Protein AF-A0A820TC39-F1 (afdb_monomer)

Radius of gyration: 19.49 Å; Cα contacts (8 Å, |Δi|>4): 27; chains: 1; bounding box: 40×56×34 Å

Solvent-accessible surface area (backbone atoms only — not comparable to full-atom values): 5308 Å² total; per-residue (Å²): 127,66,67,64,57,52,51,52,52,53,53,52,51,50,53,50,52,54,50,54,50,50,52,53,58,58,57,46,53,65,52,49,51,51,50,35,70,75,72,35,55,90,93,39,67,66,48,39,52,54,41,50,48,46,41,39,75,74,77,48,83,65,93,65,76,47,69,78,53,42,56,56,49,50,52,52,45,69,75,64,62,68,94,71,85,84,89,133

Structure (mmCIF, N/CA/C/O backbone):
data_AF-A0A820TC39-F1
#
_entry.id   AF-A0A820TC39-F1
#
loop_
_atom_site.group_PDB
_atom_site.id
_atom_site.type_symbol
_atom_site.label_atom_id
_atom_site.label_alt_id
_atom_site.label_comp_id
_atom_site.label_asym_id
_atom_site.label_entity_id
_atom_site.label_seq_id
_atom_site.pdbx_PDB_ins_code
_atom_site.Cartn_x
_atom_site.Cartn_y
_atom_site.Cartn_z
_atom_site.occupancy
_atom_site.B_iso_or_equiv
_atom_site.auth_seq_id
_atom_site.auth_comp_id
_atom_site.auth_asym_id
_atom_site.auth_atom_id
_atom_site.pdbx_PDB_model_num
ATOM 1 N N . MET A 1 1 ? 22.445 44.324 -7.470 1.00 56.16 1 MET A N 1
ATOM 2 C CA . MET A 1 1 ? 21.224 43.978 -8.233 1.00 56.16 1 MET A CA 1
ATOM 3 C C . MET A 1 1 ? 21.109 42.471 -8.514 1.00 56.16 1 MET A C 1
ATOM 5 O O . MET A 1 1 ? 20.022 42.032 -8.856 1.00 56.16 1 MET A O 1
ATOM 9 N N . ASP A 1 2 ? 22.146 41.658 -8.259 1.00 62.38 2 ASP A N 1
ATOM 10 C CA . ASP A 1 2 ? 22.185 40.227 -8.639 1.00 62.38 2 ASP A CA 1
ATOM 11 C C . ASP A 1 2 ? 21.428 39.249 -7.718 1.00 62.38 2 ASP A C 1
ATOM 13 O O . ASP A 1 2 ? 21.077 38.140 -8.125 1.00 62.38 2 ASP A O 1
ATOM 17 N N . SER A 1 3 ? 21.119 39.653 -6.481 1.00 61.94 3 SER A N 1
ATOM 18 C CA . SER A 1 3 ? 20.430 38.791 -5.503 1.00 61.94 3 SER A CA 1
ATOM 19 C C . SER A 1 3 ? 18.957 38.525 -5.869 1.00 61.94 3 SER A C 1
ATOM 21 O O . SER A 1 3 ? 18.477 37.395 -5.767 1.00 61.94 3 SER A O 1
ATOM 23 N N . LEU A 1 4 ? 18.249 39.533 -6.397 1.00 61.94 4 LEU A N 1
ATOM 24 C CA . LEU A 1 4 ? 16.842 39.401 -6.804 1.00 61.94 4 LEU A CA 1
ATOM 25 C C . LEU A 1 4 ? 16.676 38.531 -8.062 1.00 61.94 4 LEU A C 1
ATOM 27 O O . LEU A 1 4 ? 15.747 37.730 -8.134 1.00 61.94 4 LEU A O 1
ATOM 31 N N . ALA A 1 5 ? 17.597 38.631 -9.026 1.00 66.31 5 ALA A N 1
ATOM 32 C CA . ALA A 1 5 ? 17.577 37.802 -10.235 1.00 66.31 5 ALA A CA 1
ATOM 33 C C . ALA A 1 5 ? 17.859 36.320 -9.925 1.00 66.31 5 ALA A C 1
ATOM 35 O O . ALA A 1 5 ? 17.181 35.433 -10.444 1.00 66.31 5 ALA A O 1
ATOM 36 N N . THR A 1 6 ? 18.804 36.057 -9.018 1.00 71.31 6 THR A N 1
ATOM 37 C CA . THR A 1 6 ? 19.130 34.698 -8.553 1.00 71.31 6 THR A CA 1
ATOM 38 C C . THR A 1 6 ? 17.957 34.071 -7.793 1.00 71.31 6 THR A C 1
ATOM 40 O O . THR A 1 6 ? 17.610 32.915 -8.031 1.00 71.31 6 THR A O 1
ATOM 43 N N . THR A 1 7 ? 17.288 34.853 -6.939 1.00 73.69 7 THR A N 1
ATOM 44 C CA . THR A 1 7 ? 16.110 34.402 -6.178 1.00 73.69 7 THR A CA 1
ATOM 45 C C . THR A 1 7 ? 14.941 34.042 -7.102 1.00 73.69 7 THR A C 1
ATOM 47 O O . THR A 1 7 ? 14.328 32.989 -6.936 1.00 73.69 7 THR A O 1
ATOM 50 N N . ASN A 1 8 ? 14.671 34.858 -8.126 1.00 77.81 8 ASN A N 1
ATOM 51 C CA . ASN A 1 8 ? 13.604 34.578 -9.092 1.00 77.81 8 ASN A CA 1
ATOM 52 C C . ASN A 1 8 ? 13.880 33.317 -9.927 1.00 77.81 8 ASN A C 1
ATOM 54 O O . ASN A 1 8 ? 12.962 32.541 -10.173 1.00 77.81 8 ASN A O 1
ATOM 58 N N . SER A 1 9 ? 15.136 33.076 -10.313 1.00 80.56 9 SER A N 1
ATOM 59 C CA . SER A 1 9 ? 15.528 31.858 -11.037 1.00 80.56 9 SER A CA 1
ATOM 60 C C . SER A 1 9 ? 15.328 30.590 -10.191 1.00 80.56 9 SER A C 1
ATOM 62 O O . SER A 1 9 ? 14.763 29.607 -10.667 1.00 80.56 9 SER A O 1
ATOM 64 N N . ALA A 1 10 ? 15.696 30.627 -8.904 1.00 84.25 10 ALA A N 1
ATOM 65 C CA . ALA A 1 10 ? 15.504 29.499 -7.990 1.00 84.25 10 ALA A CA 1
ATOM 66 C C . ALA A 1 10 ? 14.019 29.164 -7.761 1.00 84.25 10 ALA A C 1
ATOM 68 O O . ALA A 1 10 ? 13.646 27.991 -7.769 1.00 84.25 10 ALA A O 1
ATOM 69 N N . ILE A 1 11 ? 13.163 30.183 -7.612 1.00 83.81 11 ILE A N 1
ATOM 70 C CA . ILE A 1 11 ? 11.711 29.995 -7.470 1.00 83.81 11 ILE A CA 1
ATOM 71 C C . ILE A 1 11 ? 11.122 29.356 -8.732 1.00 83.81 11 ILE A C 1
ATOM 73 O O . ILE A 1 11 ? 10.372 28.390 -8.618 1.00 83.81 11 ILE A O 1
ATOM 77 N N . VAL A 1 12 ? 11.488 29.855 -9.920 1.00 83.94 12 VAL A N 1
ATOM 78 C CA . VAL A 1 12 ? 11.000 29.318 -11.201 1.00 83.94 12 VAL A CA 1
ATOM 79 C C . VAL A 1 12 ? 11.416 27.855 -11.382 1.00 83.94 12 VAL A C 1
ATOM 81 O O . VAL A 1 12 ? 10.585 27.021 -11.746 1.00 83.94 12 VAL A O 1
ATOM 84 N N . ASN A 1 13 ? 12.669 27.519 -11.064 1.00 85.25 13 ASN A N 1
ATOM 85 C CA . ASN A 1 13 ? 13.162 26.143 -11.142 1.00 85.25 13 ASN A CA 1
ATOM 86 C C . ASN A 1 13 ? 12.395 25.214 -10.195 1.00 85.25 13 ASN A C 1
ATOM 88 O O . ASN A 1 13 ? 11.911 24.171 -10.627 1.00 85.25 13 ASN A O 1
ATOM 92 N N . PHE A 1 14 ? 12.182 25.634 -8.947 1.00 85.12 14 PHE A N 1
ATOM 93 C CA . PHE A 1 14 ? 11.406 24.857 -7.982 1.00 85.12 14 PHE A CA 1
ATOM 94 C C . PHE A 1 14 ? 9.946 24.665 -8.426 1.00 85.12 14 PHE A C 1
ATOM 96 O O . PHE A 1 14 ? 9.404 23.564 -8.330 1.00 85.12 14 PHE A O 1
ATOM 103 N N . THR A 1 15 ? 9.297 25.698 -8.978 1.00 81.94 15 THR A N 1
ATOM 104 C CA . THR A 1 15 ? 7.935 25.553 -9.522 1.00 81.94 15 THR A CA 1
ATOM 105 C C . THR A 1 15 ? 7.865 24.599 -10.713 1.00 81.94 15 THR A C 1
ATOM 107 O O . THR A 1 15 ? 6.879 23.869 -10.848 1.00 81.94 15 THR A O 1
ATOM 110 N N . ASN A 1 16 ? 8.902 24.557 -11.550 1.00 84.94 16 ASN A N 1
ATOM 111 C CA . ASN A 1 16 ? 8.975 23.625 -12.673 1.00 84.94 16 ASN A CA 1
ATOM 112 C C . ASN A 1 16 ? 9.173 22.1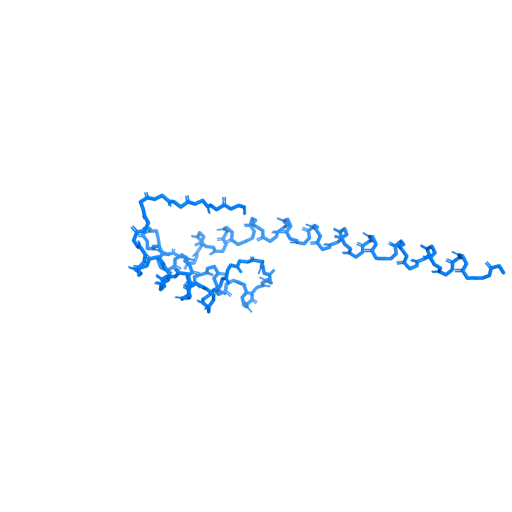81 -12.186 1.00 84.94 16 ASN A C 1
ATOM 114 O O . ASN A 1 16 ? 8.475 21.285 -12.657 1.00 84.94 16 ASN A O 1
ATOM 118 N N . GLU A 1 17 ? 10.041 21.961 -11.195 1.00 84.12 17 GLU A N 1
ATOM 119 C CA . GLU A 1 17 ? 10.237 20.649 -10.561 1.00 84.12 17 GLU A CA 1
ATOM 120 C C . GLU A 1 17 ? 8.945 20.128 -9.918 1.00 84.12 17 GLU A C 1
ATOM 122 O O . GLU A 1 17 ? 8.543 18.988 -10.159 1.00 84.12 17 GLU A O 1
ATOM 127 N N . LEU A 1 18 ? 8.233 20.976 -9.165 1.00 78.88 18 LEU A N 1
ATOM 128 C CA . LEU A 1 18 ? 6.940 20.614 -8.580 1.00 78.88 18 LEU A CA 1
ATOM 129 C C . LEU A 1 18 ? 5.893 20.277 -9.647 1.00 78.88 18 LEU A C 1
ATOM 131 O O . LEU A 1 18 ? 5.097 19.355 -9.457 1.00 78.88 18 LEU A O 1
ATOM 135 N N . SER A 1 19 ? 5.885 21.002 -10.766 1.00 81.50 19 SER A N 1
ATOM 136 C CA . SER A 1 19 ? 4.958 20.744 -11.874 1.00 81.50 19 SER A CA 1
ATOM 137 C C . SER A 1 19 ? 5.253 19.401 -12.544 1.00 81.50 19 SER A C 1
ATOM 139 O O . SER A 1 19 ? 4.338 18.591 -12.701 1.00 81.50 19 SER A O 1
ATOM 141 N N . GLY A 1 20 ? 6.528 19.108 -12.823 1.00 79.69 20 GLY A N 1
ATOM 142 C CA . GLY A 1 20 ? 6.944 17.813 -13.370 1.00 79.69 20 GLY A CA 1
ATOM 143 C C . GLY A 1 20 ? 6.653 16.646 -12.418 1.00 79.69 20 GLY A C 1
ATOM 144 O O . GLY A 1 20 ? 6.212 15.574 -12.842 1.00 79.69 20 GLY A O 1
ATOM 145 N N . MET A 1 21 ? 6.799 16.862 -11.108 1.00 78.44 21 MET A N 1
ATOM 146 C CA . MET A 1 21 ? 6.457 15.854 -10.104 1.00 78.44 21 MET A CA 1
ATOM 147 C C . MET A 1 21 ? 4.945 15.580 -10.064 1.00 78.44 21 MET A C 1
ATOM 149 O O . MET A 1 21 ? 4.534 14.424 -9.958 1.00 78.44 21 MET A O 1
ATOM 153 N N . ARG A 1 22 ? 4.096 16.610 -10.216 1.00 77.31 22 ARG A N 1
ATOM 154 C CA . ARG A 1 22 ? 2.630 16.440 -10.292 1.00 77.31 22 ARG A CA 1
ATOM 155 C C . ARG A 1 22 ? 2.196 15.651 -11.524 1.00 77.31 22 ARG A C 1
ATOM 157 O O . ARG A 1 22 ? 1.341 14.776 -11.390 1.00 77.31 22 ARG A O 1
ATOM 164 N N . GLU A 1 23 ? 2.775 15.926 -12.690 1.00 79.69 23 GLU A N 1
ATOM 165 C CA . GLU A 1 23 ? 2.502 15.145 -13.906 1.00 79.69 23 GLU A CA 1
ATOM 166 C C . GLU A 1 23 ? 2.903 13.680 -13.730 1.00 79.69 23 GLU A C 1
ATOM 168 O O . GLU A 1 23 ? 2.101 12.786 -14.004 1.00 79.69 23 GLU A O 1
ATOM 173 N N . THR A 1 24 ? 4.084 13.431 -13.164 1.00 78.31 24 THR A N 1
ATOM 174 C CA . THR A 1 24 ? 4.583 12.074 -12.895 1.00 78.31 24 THR A CA 1
ATOM 175 C C . THR A 1 24 ? 3.662 11.305 -11.940 1.00 78.31 24 THR A C 1
ATOM 177 O O . THR A 1 24 ? 3.286 10.160 -12.208 1.00 78.31 24 THR A O 1
ATOM 180 N N . ILE A 1 25 ? 3.221 11.940 -10.847 1.00 77.06 25 ILE A N 1
ATOM 181 C CA . ILE A 1 25 ? 2.274 11.344 -9.890 1.00 77.06 25 ILE A CA 1
ATOM 182 C C . ILE A 1 25 ? 0.927 11.046 -10.561 1.00 77.06 25 ILE A C 1
ATOM 184 O O . ILE A 1 25 ? 0.338 9.989 -10.334 1.00 77.06 25 ILE A O 1
ATOM 188 N N . SER A 1 26 ? 0.435 11.959 -11.402 1.00 79.94 26 SER A N 1
ATOM 189 C CA . SER A 1 26 ? -0.822 11.766 -12.128 1.00 79.94 26 SER A CA 1
ATOM 190 C C . SER A 1 26 ? -0.740 10.575 -13.087 1.00 79.94 26 SER A C 1
ATOM 192 O O . SER A 1 26 ? -1.623 9.717 -13.077 1.00 79.94 26 SER A O 1
ATOM 194 N N . ALA A 1 27 ? 0.357 10.469 -13.843 1.00 83.31 27 ALA A N 1
ATOM 195 C CA . ALA A 1 27 ? 0.605 9.368 -14.771 1.00 83.31 27 ALA A CA 1
ATOM 196 C C . ALA A 1 27 ? 0.800 8.013 -14.066 1.00 83.31 27 ALA A C 1
ATOM 198 O O . ALA A 1 27 ? 0.473 6.976 -14.636 1.00 83.31 27 ALA A O 1
ATOM 199 N N . SER A 1 28 ? 1.257 8.007 -12.807 1.00 86.25 28 SER A N 1
ATOM 200 C CA . SER A 1 28 ? 1.486 6.777 -12.025 1.00 86.25 28 SER A CA 1
ATOM 201 C C . SER A 1 28 ? 0.218 5.936 -11.853 1.00 86.25 28 SER A C 1
ATOM 203 O O . SER A 1 28 ? 0.271 4.709 -11.828 1.00 86.25 28 SER A O 1
ATOM 205 N N . ARG A 1 29 ? -0.937 6.596 -11.690 1.00 89.31 29 ARG A N 1
ATOM 206 C CA . ARG A 1 29 ? -2.206 5.942 -11.337 1.00 89.31 29 ARG A CA 1
ATOM 207 C C . ARG A 1 29 ? -2.727 5.000 -12.429 1.00 89.31 29 ARG A C 1
ATOM 209 O O . ARG A 1 29 ? -2.958 3.835 -12.110 1.00 89.31 29 ARG A O 1
ATOM 216 N N . PRO A 1 30 ? -2.911 5.441 -13.692 1.00 94.19 30 PRO A N 1
ATOM 217 C CA . PRO A 1 30 ? -3.350 4.536 -14.752 1.00 94.19 30 PRO A CA 1
ATOM 218 C C . PRO A 1 30 ? -2.338 3.413 -15.017 1.00 94.19 30 PRO A C 1
ATOM 220 O O . PRO A 1 30 ? -2.749 2.293 -15.304 1.00 94.19 30 PRO A O 1
ATOM 223 N N . LEU A 1 31 ? -1.034 3.673 -14.860 1.00 95.31 31 LEU A N 1
AT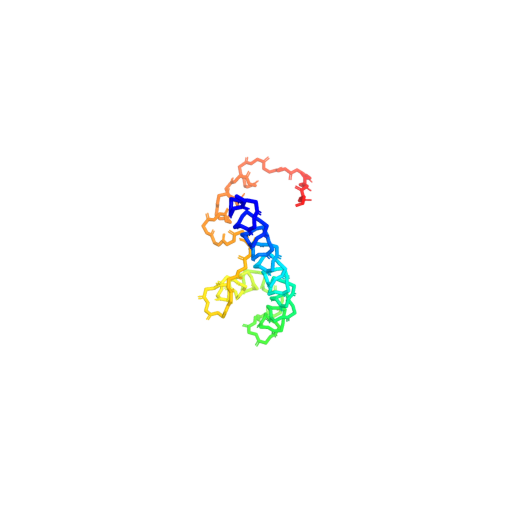OM 224 C CA . LEU A 1 31 ? 0.003 2.645 -15.004 1.00 95.31 31 LEU A CA 1
ATOM 225 C C . LEU A 1 31 ? -0.127 1.549 -13.942 1.00 95.31 31 LEU A C 1
ATOM 227 O O . LEU A 1 31 ? -0.130 0.367 -14.277 1.00 95.31 31 LEU A O 1
ATOM 231 N N . MET A 1 32 ? -0.305 1.935 -12.678 1.00 95.88 32 MET A N 1
ATOM 232 C CA . MET A 1 32 ? -0.523 0.980 -11.593 1.00 95.88 32 MET A CA 1
ATOM 233 C C . MET A 1 32 ? -1.804 0.173 -11.797 1.00 95.88 32 MET A C 1
ATOM 235 O O . MET A 1 32 ? -1.800 -1.034 -11.573 1.00 95.88 32 MET A O 1
ATOM 239 N N . LEU A 1 33 ? -2.895 0.817 -12.227 1.00 96.31 33 LEU A N 1
ATOM 240 C CA . LEU A 1 33 ? -4.153 0.121 -12.491 1.00 96.31 33 LEU A CA 1
ATOM 241 C C . LEU A 1 33 ? -3.962 -0.980 -13.539 1.00 96.31 33 LEU A C 1
ATOM 243 O O . LEU A 1 33 ? -4.349 -2.120 -13.293 1.00 96.31 33 LEU A O 1
ATOM 247 N N . ASN A 1 34 ? -3.324 -0.660 -14.666 1.00 97.44 34 ASN A N 1
ATOM 248 C CA . ASN A 1 34 ? -3.039 -1.645 -15.710 1.00 97.44 34 ASN A CA 1
ATOM 249 C C . ASN A 1 34 ? -2.153 -2.777 -15.177 1.00 97.44 34 ASN A C 1
ATOM 251 O O . ASN A 1 34 ? -2.477 -3.947 -15.362 1.00 97.44 34 ASN A O 1
ATOM 255 N N . TYR A 1 35 ? -1.100 -2.438 -14.429 1.00 97.44 35 TYR A N 1
ATOM 256 C CA . TYR A 1 35 ? -0.216 -3.431 -13.825 1.00 97.44 35 TYR A CA 1
ATOM 257 C C . TYR A 1 35 ? -0.977 -4.395 -12.905 1.00 97.44 35 TYR A C 1
ATOM 259 O O . TYR A 1 35 ? -0.790 -5.606 -12.988 1.00 97.44 35 TYR A O 1
ATOM 267 N N . VAL A 1 36 ? -1.870 -3.888 -12.053 1.00 97.69 36 VAL A N 1
ATOM 268 C CA . VAL A 1 36 ? -2.701 -4.723 -11.174 1.00 97.69 36 VAL A CA 1
ATOM 269 C C . VAL A 1 36 ? -3.644 -5.609 -11.984 1.00 97.69 36 VAL A C 1
ATOM 271 O O . VAL A 1 36 ? -3.738 -6.801 -11.700 1.00 97.69 36 VAL A O 1
ATOM 274 N N . LEU A 1 37 ? -4.319 -5.065 -12.999 1.00 97.88 37 LEU A N 1
ATOM 275 C CA . LEU A 1 37 ? -5.242 -5.830 -13.844 1.00 97.88 37 LEU A CA 1
ATOM 276 C C . LEU A 1 37 ? -4.549 -6.981 -14.586 1.00 97.88 37 LEU A C 1
ATOM 278 O O . LEU A 1 37 ? -5.144 -8.040 -14.758 1.00 97.88 37 LEU A O 1
ATOM 282 N N . GL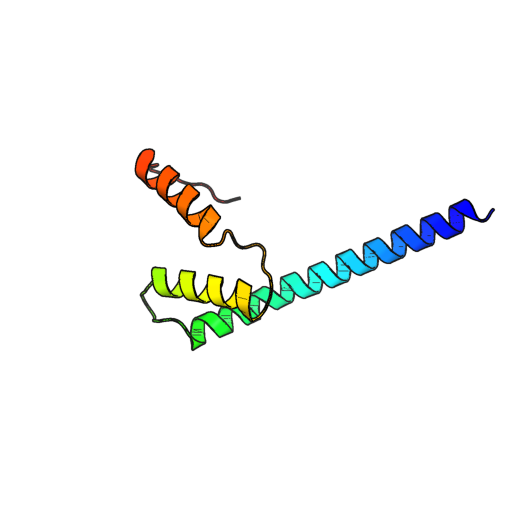U A 1 38 ? -3.298 -6.786 -14.998 1.00 97.94 38 GLU A N 1
ATOM 283 C CA . GLU A 1 38 ? -2.511 -7.789 -15.721 1.00 97.94 38 GLU A CA 1
ATOM 284 C C . GLU A 1 38 ? -1.846 -8.825 -14.803 1.00 97.94 38 GLU A C 1
ATOM 286 O O . GLU A 1 38 ? -1.619 -9.959 -15.224 1.00 97.94 38 GLU A O 1
ATOM 291 N N . ASN A 1 39 ? -1.514 -8.455 -13.560 1.00 98.06 39 ASN A N 1
ATOM 292 C CA . ASN A 1 39 ? -0.627 -9.252 -12.702 1.00 98.06 39 ASN A CA 1
ATOM 293 C C . ASN A 1 39 ? -1.277 -9.779 -11.412 1.00 98.06 39 ASN A C 1
ATOM 295 O O . ASN A 1 39 ? -0.650 -10.577 -10.712 1.00 98.06 39 ASN A O 1
ATOM 299 N N . SER A 1 40 ? -2.502 -9.359 -11.083 1.00 98.06 40 SER A N 1
ATOM 300 C CA . SER A 1 40 ? -3.212 -9.811 -9.879 1.00 98.06 40 SER A CA 1
ATOM 301 C C . SER A 1 40 ? -4.310 -10.836 -10.175 1.00 98.06 40 SER A C 1
ATOM 303 O O . SER A 1 40 ? -4.791 -10.981 -11.299 1.00 98.06 40 SER A O 1
ATOM 305 N N . ARG A 1 41 ? -4.721 -11.571 -9.139 1.00 98.00 41 ARG A N 1
ATOM 306 C CA . ARG A 1 41 ? -5.831 -12.523 -9.184 1.00 98.00 41 ARG A CA 1
ATOM 307 C C . ARG A 1 41 ? -7.152 -11.828 -8.831 1.00 98.00 41 ARG A C 1
ATOM 309 O O . ARG A 1 41 ? -7.287 -11.321 -7.715 1.00 98.00 41 ARG A O 1
ATOM 316 N N . PRO A 1 42 ? -8.165 -11.860 -9.717 1.00 96.00 42 PRO A N 1
ATOM 317 C CA . PRO A 1 42 ? -9.486 -11.325 -9.406 1.00 96.00 42 PRO A CA 1
ATOM 318 C C . PRO A 1 42 ? -10.090 -11.979 -8.156 1.00 96.00 42 PRO A C 1
ATOM 320 O O . PRO A 1 42 ? -10.117 -13.203 -8.038 1.00 96.00 42 PRO A O 1
ATOM 323 N N . GLY A 1 43 ? -10.591 -11.157 -7.231 1.00 96.06 43 GLY A N 1
ATOM 324 C CA . GLY A 1 43 ? -11.200 -11.610 -5.975 1.00 96.06 43 GLY A CA 1
ATOM 325 C C . GLY A 1 43 ? -10.220 -11.863 -4.822 1.00 96.06 43 GLY A C 1
ATOM 326 O O . GLY A 1 43 ? -10.669 -12.110 -3.706 1.00 96.06 43 GLY A O 1
ATOM 327 N N . ASP A 1 44 ? -8.909 -11.758 -5.050 1.00 97.94 44 ASP A N 1
ATOM 328 C CA . ASP A 1 44 ? -7.876 -11.919 -4.022 1.00 97.94 44 ASP A CA 1
ATOM 329 C C . ASP A 1 44 ? -7.307 -10.549 -3.615 1.00 97.94 44 ASP A C 1
ATOM 331 O O . ASP A 1 44 ? -6.386 -10.018 -4.236 1.00 97.94 44 ASP A O 1
ATOM 335 N N . ILE A 1 45 ? -7.892 -9.955 -2.570 1.00 96.75 45 ILE A N 1
ATOM 336 C CA . ILE A 1 45 ? -7.544 -8.601 -2.105 1.00 96.75 45 ILE A CA 1
ATOM 337 C C . ILE A 1 45 ? -6.076 -8.518 -1.668 1.00 96.75 45 ILE A C 1
ATOM 339 O O . ILE A 1 45 ? -5.407 -7.533 -1.978 1.00 96.75 45 ILE A O 1
ATOM 343 N N . GLN A 1 46 ? -5.558 -9.549 -0.992 1.00 97.06 46 GLN A N 1
ATOM 344 C CA . GLN A 1 46 ? -4.165 -9.551 -0.549 1.00 97.06 46 GLN A CA 1
ATOM 345 C C . GLN A 1 46 ? -3.224 -9.544 -1.752 1.00 97.06 46 GLN A C 1
ATOM 347 O O . GLN A 1 46 ? -2.297 -8.743 -1.809 1.00 97.06 46 GLN A O 1
ATOM 352 N N . ASN A 1 47 ? -3.507 -10.368 -2.764 1.00 98.12 47 ASN A N 1
ATOM 353 C CA . ASN A 1 47 ? -2.689 -10.390 -3.967 1.00 98.12 47 ASN A CA 1
ATOM 354 C C . ASN A 1 47 ? -2.728 -9.067 -4.746 1.00 98.12 47 ASN A C 1
ATOM 356 O O . ASN A 1 47 ? -1.711 -8.684 -5.325 1.00 98.12 47 ASN A O 1
ATOM 360 N N . VAL A 1 48 ? -3.859 -8.355 -4.749 1.00 97.88 48 VAL A N 1
ATOM 361 C CA . VAL A 1 48 ? -3.947 -7.001 -5.319 1.00 97.88 48 VAL A CA 1
ATOM 362 C C . VAL A 1 48 ? -3.010 -6.040 -4.581 1.00 97.88 48 VAL A C 1
ATOM 364 O O . VAL A 1 48 ? -2.216 -5.363 -5.235 1.00 97.88 48 VAL A O 1
ATOM 367 N N . ILE A 1 49 ? -3.044 -6.019 -3.244 1.00 97.06 49 ILE A N 1
ATOM 368 C CA . ILE A 1 49 ? -2.174 -5.161 -2.420 1.00 97.06 49 ILE A CA 1
ATOM 369 C C . ILE A 1 49 ? -0.696 -5.506 -2.649 1.00 97.06 49 ILE A C 1
ATOM 371 O O . ILE A 1 49 ? 0.098 -4.614 -2.946 1.00 97.06 49 ILE A O 1
ATOM 375 N N . ASP A 1 50 ? -0.337 -6.792 -2.623 1.00 97.38 50 ASP A N 1
ATOM 376 C CA . ASP A 1 50 ? 1.035 -7.254 -2.876 1.00 97.38 50 ASP A CA 1
ATOM 377 C C . ASP A 1 50 ? 1.526 -6.836 -4.275 1.00 97.38 50 ASP A C 1
ATOM 379 O O . ASP A 1 50 ? 2.688 -6.471 -4.468 1.00 97.38 50 ASP A O 1
ATOM 383 N N . THR A 1 51 ? 0.633 -6.864 -5.269 1.00 97.75 51 THR A N 1
ATOM 384 C CA . THR A 1 51 ? 0.935 -6.460 -6.649 1.00 97.75 51 THR A CA 1
ATOM 385 C C . THR A 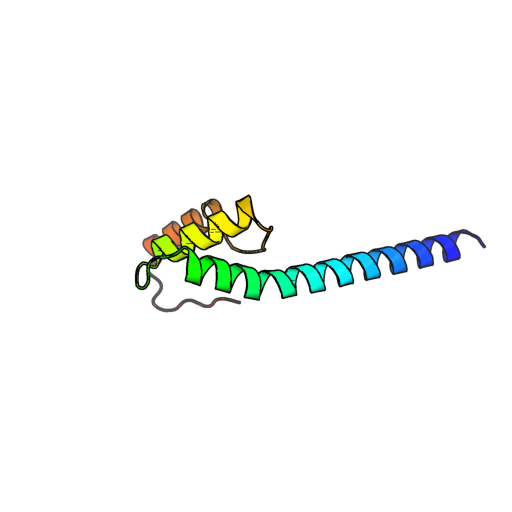1 51 ? 1.142 -4.946 -6.758 1.00 97.75 51 THR A C 1
ATOM 387 O O . THR A 1 51 ? 2.064 -4.507 -7.448 1.00 97.75 51 THR A O 1
ATOM 390 N N . MET A 1 52 ? 0.344 -4.141 -6.047 1.00 96.88 52 MET A N 1
ATOM 391 C CA . MET A 1 52 ? 0.533 -2.686 -5.958 1.00 96.88 52 MET A CA 1
ATOM 392 C C . MET A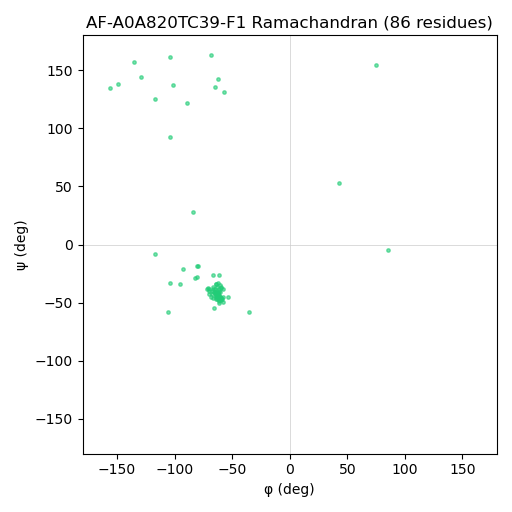 1 52 ? 1.859 -2.327 -5.277 1.00 96.88 52 MET A C 1
ATOM 394 O O . MET A 1 52 ? 2.580 -1.447 -5.749 1.00 96.88 52 MET A O 1
ATOM 398 N N . ASP A 1 53 ? 2.210 -3.031 -4.203 1.00 96.56 53 ASP A N 1
ATOM 399 C CA . ASP A 1 53 ? 3.476 -2.842 -3.498 1.00 96.56 53 ASP A CA 1
ATOM 400 C C . ASP A 1 53 ? 4.678 -3.258 -4.349 1.00 96.56 53 ASP A C 1
ATOM 402 O O . ASP A 1 53 ? 5.721 -2.601 -4.310 1.00 96.56 53 ASP A O 1
ATOM 406 N N . LYS A 1 54 ? 4.539 -4.319 -5.152 1.00 96.69 54 LYS A N 1
ATOM 407 C CA . LYS A 1 54 ? 5.552 -4.707 -6.137 1.00 96.69 54 LYS A CA 1
ATOM 408 C C . LYS A 1 54 ? 5.748 -3.604 -7.174 1.00 96.69 54 LYS A C 1
ATOM 410 O O . LYS A 1 54 ? 6.882 -3.172 -7.357 1.00 96.69 54 LYS A O 1
ATOM 415 N N 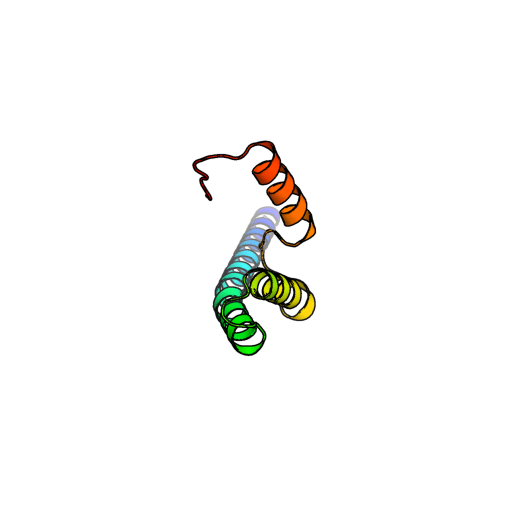. PHE A 1 55 ? 4.668 -3.097 -7.775 1.00 96.38 55 PHE A N 1
ATOM 416 C CA . PHE A 1 55 ? 4.730 -1.982 -8.726 1.00 96.38 55 PHE A CA 1
ATOM 417 C C . PHE A 1 55 ? 5.466 -0.771 -8.134 1.00 96.38 55 PHE A C 1
ATOM 419 O O . PHE A 1 55 ? 6.357 -0.211 -8.771 1.00 96.38 55 PHE A O 1
ATOM 426 N N . ALA A 1 56 ? 5.150 -0.418 -6.883 1.00 94.19 56 ALA A N 1
ATOM 427 C CA . ALA A 1 56 ? 5.764 0.705 -6.179 1.00 94.19 56 ALA A CA 1
ATOM 428 C C . ALA A 1 56 ? 7.287 0.561 -5.978 1.00 94.19 56 ALA A C 1
ATOM 430 O O . ALA A 1 56 ? 7.992 1.561 -5.824 1.00 94.19 56 ALA A O 1
ATOM 431 N N . ARG A 1 57 ? 7.794 -0.680 -5.946 1.00 94.12 57 ARG A N 1
ATOM 432 C CA . ARG A 1 57 ? 9.219 -1.001 -5.762 1.00 94.12 57 ARG A CA 1
ATOM 433 C C . ARG A 1 57 ? 9.964 -1.212 -7.074 1.00 94.12 57 ARG A C 1
ATOM 435 O O . ARG A 1 57 ? 11.160 -0.938 -7.109 1.00 94.12 57 ARG A O 1
ATOM 442 N N . THR A 1 58 ? 9.305 -1.762 -8.096 1.00 94.75 58 THR A N 1
ATOM 443 C CA . THR A 1 58 ? 9.973 -2.205 -9.331 1.00 94.75 58 THR A CA 1
ATOM 444 C C . THR A 1 58 ? 9.76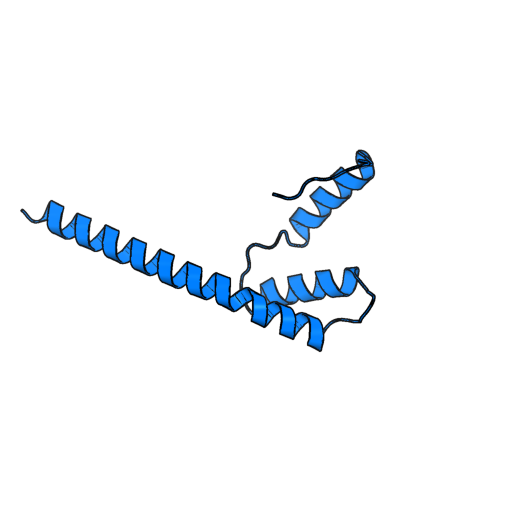3 -1.270 -10.508 1.00 94.75 58 THR A C 1
ATOM 446 O O . THR A 1 58 ? 10.679 -1.132 -11.310 1.00 94.75 58 THR A O 1
ATOM 449 N N . GLU A 1 59 ? 8.603 -0.617 -10.601 1.00 92.56 59 GLU A N 1
ATOM 450 C CA . GLU A 1 59 ? 8.244 0.187 -11.772 1.00 92.56 59 GLU A CA 1
ATOM 451 C C . GLU A 1 59 ? 8.347 1.682 -11.476 1.00 92.56 59 GLU A C 1
ATOM 453 O O . GLU A 1 59 ? 9.085 2.410 -12.137 1.00 92.56 59 GLU A O 1
ATOM 458 N N . GLN A 1 60 ? 7.610 2.159 -10.469 1.00 89.44 60 GLN A N 1
ATOM 459 C CA . GLN A 1 60 ? 7.534 3.585 -10.182 1.00 89.44 60 GLN A CA 1
ATOM 460 C C . GLN A 1 60 ? 7.160 3.852 -8.730 1.00 89.44 60 GLN A C 1
ATOM 462 O O . GLN A 1 60 ? 6.206 3.281 -8.206 1.00 89.44 60 GLN A O 1
ATOM 467 N N . TRP A 1 61 ? 7.867 4.789 -8.097 1.00 87.00 61 TRP A N 1
ATOM 468 C CA . TRP A 1 61 ? 7.531 5.211 -6.744 1.00 87.00 61 TRP A CA 1
ATOM 469 C C . TRP A 1 61 ? 6.159 5.896 -6.695 1.00 87.00 61 TRP A C 1
ATOM 471 O O . TRP A 1 61 ? 5.847 6.769 -7.506 1.00 87.00 61 TRP A O 1
ATOM 481 N N . VAL A 1 62 ? 5.359 5.525 -5.697 1.00 89.81 62 VAL A N 1
ATOM 482 C CA . VAL A 1 62 ? 4.026 6.073 -5.427 1.00 89.81 62 VAL A CA 1
ATOM 483 C C . VAL A 1 62 ? 3.850 6.354 -3.938 1.00 89.81 62 VAL A C 1
ATOM 485 O O . VAL A 1 62 ? 4.491 5.736 -3.090 1.00 89.81 62 VAL A O 1
ATOM 488 N N . MET A 1 63 ? 2.926 7.253 -3.603 1.00 88.44 63 MET A N 1
ATOM 489 C CA . MET A 1 63 ? 2.639 7.652 -2.217 1.00 88.44 63 MET A CA 1
ATOM 490 C C . MET A 1 63 ? 1.674 6.708 -1.484 1.00 88.44 63 MET A C 1
ATOM 492 O O . MET A 1 63 ? 0.960 7.134 -0.578 1.00 88.44 63 MET A O 1
ATOM 496 N N . ASN A 1 64 ? 1.640 5.429 -1.855 1.00 91.25 64 ASN A N 1
ATOM 497 C CA . ASN A 1 64 ? 0.802 4.450 -1.170 1.00 91.25 64 ASN A CA 1
ATOM 498 C C . ASN A 1 64 ? 1.320 4.193 0.255 1.00 91.25 64 ASN A C 1
ATOM 500 O O . ASN A 1 64 ? 2.463 4.508 0.611 1.00 91.25 64 ASN A O 1
ATOM 504 N N . LEU A 1 65 ? 0.465 3.605 1.095 1.00 93.62 65 LEU A N 1
ATOM 505 C CA . LEU A 1 65 ? 0.835 3.274 2.466 1.00 93.62 65 LEU A CA 1
ATOM 506 C C . LEU A 1 65 ? 2.028 2.303 2.496 1.00 93.62 65 LEU A C 1
ATOM 508 O O . LEU A 1 65 ? 3.009 2.599 3.175 1.00 93.62 65 LEU A O 1
ATOM 512 N N . GLY A 1 66 ? 1.972 1.234 1.699 1.00 93.38 66 GLY A N 1
ATOM 513 C CA . GLY A 1 66 ? 2.998 0.192 1.605 1.00 93.38 66 GLY A CA 1
ATOM 514 C C . GLY A 1 66 ? 3.007 -0.774 2.794 1.00 93.38 66 GLY A C 1
ATOM 515 O O . GLY A 1 66 ? 2.606 -0.398 3.899 1.00 93.38 66 GLY A O 1
ATOM 516 N N . ASP A 1 67 ? 3.500 -1.993 2.567 1.00 93.94 67 ASP A N 1
ATOM 517 C CA . ASP A 1 67 ? 3.592 -3.111 3.521 1.00 93.94 67 ASP A CA 1
ATOM 518 C C . ASP A 1 67 ? 3.895 -2.719 4.977 1.00 93.94 67 ASP A C 1
ATOM 520 O O . ASP A 1 67 ? 3.089 -2.966 5.872 1.00 93.94 67 ASP A O 1
ATOM 524 N N . LYS A 1 68 ? 5.011 -2.0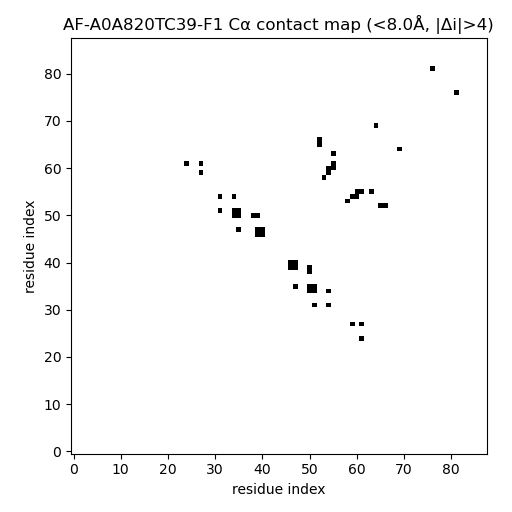33 5.236 1.00 94.69 68 LYS A N 1
ATOM 525 C CA . LYS A 1 68 ? 5.463 -1.735 6.606 1.00 94.69 68 LYS A CA 1
ATOM 526 C C . LYS A 1 68 ? 4.505 -0.835 7.379 1.00 94.69 68 LYS A C 1
ATOM 528 O O . LYS A 1 68 ? 4.317 -1.010 8.580 1.00 94.69 68 LYS A O 1
ATOM 533 N N . LYS A 1 69 ? 3.934 0.178 6.719 1.00 96.19 69 LYS A N 1
ATOM 534 C CA . LYS A 1 69 ? 2.943 1.059 7.359 1.00 96.19 69 LYS A CA 1
ATOM 535 C C . LYS A 1 69 ? 1.560 0.397 7.379 1.00 96.19 69 LYS A C 1
ATOM 537 O O . LYS A 1 69 ? 0.789 0.674 8.296 1.00 96.19 69 LYS A O 1
ATOM 542 N N . GLY A 1 70 ? 1.276 -0.486 6.420 1.00 96.56 70 GLY A N 1
ATOM 543 C CA . GLY A 1 70 ? 0.086 -1.335 6.384 1.00 96.56 70 GLY A CA 1
ATOM 544 C C . GLY A 1 70 ? -0.017 -2.236 7.611 1.00 96.56 70 GLY A C 1
ATOM 545 O O . GLY A 1 70 ? -1.036 -2.205 8.287 1.00 96.56 70 GLY A O 1
ATOM 546 N N . GLU A 1 71 ? 1.067 -2.912 7.999 1.00 97.31 71 GLU A N 1
ATOM 547 C CA . GLU A 1 71 ? 1.090 -3.764 9.200 1.00 97.31 71 GLU A CA 1
ATOM 548 C C . GLU A 1 71 ? 0.722 -2.999 10.484 1.00 97.31 71 GLU A C 1
ATOM 550 O O . GLU A 1 71 ? 0.016 -3.513 11.355 1.00 97.31 71 GLU A O 1
ATOM 555 N N . ILE A 1 72 ? 1.172 -1.747 10.608 1.00 98.06 72 ILE A N 1
ATOM 556 C CA . ILE A 1 72 ? 0.836 -0.883 11.750 1.00 98.06 72 ILE A CA 1
ATOM 557 C C . ILE A 1 72 ? -0.659 -0.534 11.733 1.00 98.06 72 ILE A C 1
ATOM 559 O O . ILE A 1 72 ? -1.316 -0.558 12.779 1.00 98.06 72 ILE A O 1
ATOM 563 N N . LEU A 1 73 ? -1.206 -0.215 10.555 1.00 97.38 73 LEU A N 1
ATOM 564 C CA . LEU A 1 73 ? -2.631 0.061 10.385 1.00 97.38 73 LEU A CA 1
ATOM 565 C C . LEU A 1 73 ? -3.478 -1.179 10.709 1.00 97.38 73 LEU A C 1
ATOM 567 O O . LEU A 1 73 ? -4.453 -1.062 11.451 1.00 97.38 73 LEU A O 1
ATOM 571 N N . ASP A 1 74 ? -3.076 -2.359 10.242 1.00 97.25 74 ASP A N 1
ATOM 572 C CA . ASP A 1 74 ? -3.770 -3.621 10.503 1.00 97.25 74 AS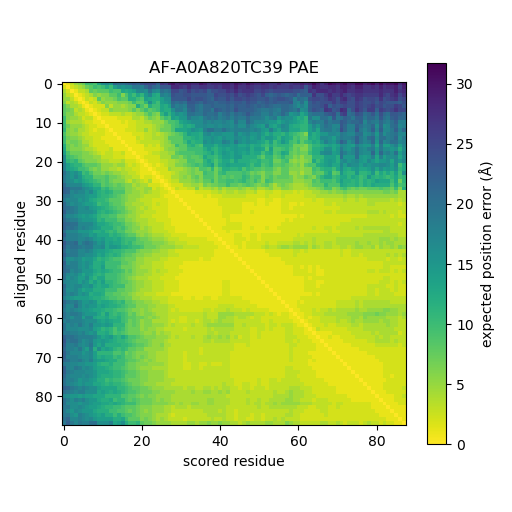P A CA 1
ATOM 573 C C . ASP A 1 74 ? -3.846 -3.920 11.999 1.00 97.25 74 ASP A C 1
ATOM 575 O O . ASP A 1 74 ? -4.922 -4.211 12.527 1.00 97.25 74 ASP A O 1
ATOM 579 N N . GLN A 1 75 ? -2.734 -3.763 12.719 1.00 98.31 75 GLN A N 1
ATOM 580 C CA . GLN A 1 75 ? -2.704 -3.921 14.175 1.00 98.31 75 GLN A CA 1
ATOM 581 C C . GLN A 1 75 ? -3.629 -2.915 14.878 1.00 98.31 75 GLN A C 1
ATOM 583 O O . GLN A 1 75 ? -4.346 -3.264 15.825 1.00 98.31 75 GLN A O 1
ATOM 588 N N . ALA A 1 76 ? -3.663 -1.663 14.414 1.00 97.88 76 ALA A N 1
ATOM 589 C CA . ALA A 1 76 ? -4.547 -0.642 14.968 1.00 97.88 76 ALA A CA 1
ATOM 590 C C . ALA A 1 76 ? -6.033 -0.971 14.729 1.00 97.88 76 ALA A C 1
ATOM 592 O O . ALA A 1 76 ? -6.853 -0.811 15.638 1.00 97.88 76 ALA A O 1
ATOM 593 N N . LEU A 1 77 ? -6.384 -1.473 13.543 1.00 97.75 77 LEU A N 1
ATOM 594 C CA . LEU A 1 77 ? -7.748 -1.883 13.204 1.00 97.75 77 LEU A CA 1
ATOM 595 C C . LEU A 1 77 ? -8.182 -3.126 13.990 1.00 97.75 77 LEU A C 1
ATOM 597 O O . LEU A 1 77 ? -9.273 -3.137 14.564 1.00 97.75 77 LEU A O 1
ATOM 601 N N . GLN A 1 78 ? -7.323 -4.145 14.076 1.00 97.94 78 GLN A N 1
ATOM 602 C CA . GLN A 1 78 ? -7.604 -5.387 14.802 1.00 97.94 78 GLN A CA 1
ATOM 603 C C . GLN A 1 78 ? -7.786 -5.146 16.304 1.00 97.94 78 GLN A C 1
ATOM 605 O O . GLN A 1 78 ? -8.711 -5.692 16.908 1.00 97.94 78 GLN A O 1
ATOM 610 N N . SER A 1 79 ? -6.943 -4.300 16.903 1.00 98.25 79 SER A N 1
ATOM 611 C CA . SER A 1 79 ? -7.009 -3.995 18.338 1.00 98.25 79 SER A CA 1
ATOM 612 C C . SER A 1 79 ? -8.216 -3.134 18.715 1.00 98.25 79 SER A C 1
ATOM 614 O O . SER A 1 79 ? -8.822 -3.355 19.762 1.00 98.25 79 SER A O 1
ATOM 616 N N . ARG A 1 80 ? -8.593 -2.160 17.877 1.00 98.19 80 ARG A N 1
ATOM 617 C CA . ARG A 1 80 ? -9.666 -1.200 18.195 1.00 98.19 80 ARG A CA 1
ATOM 618 C C . ARG A 1 80 ? -11.039 -1.620 17.689 1.00 98.19 80 ARG A C 1
ATOM 620 O O . ARG A 1 80 ? -12.036 -1.112 18.196 1.00 98.19 80 ARG A O 1
ATOM 627 N N . ARG A 1 81 ? -11.097 -2.511 16.694 1.00 97.88 81 ARG A N 1
ATOM 628 C CA . ARG A 1 81 ? -12.329 -2.993 16.044 1.00 97.88 81 ARG A CA 1
ATOM 629 C C . ARG A 1 81 ? -13.337 -1.863 15.769 1.00 97.88 81 ARG A C 1
ATOM 631 O O . ARG A 1 81 ? -14.489 -1.951 16.210 1.00 97.88 81 ARG A O 1
ATOM 638 N N . PRO A 1 82 ? -12.919 -0.774 15.097 1.00 98.00 82 PRO A N 1
ATOM 639 C CA . PRO A 1 82 ? -13.809 0.349 14.845 1.00 98.00 82 PRO A CA 1
ATOM 640 C C . PRO A 1 82 ? -14.995 -0.100 13.984 1.00 98.00 82 PRO A C 1
ATOM 642 O O . PRO A 1 82 ? -14.845 -0.894 13.060 1.00 98.00 82 PRO A O 1
ATOM 645 N N . LYS A 1 83 ? -16.186 0.432 14.271 1.00 98.25 83 LYS A N 1
ATOM 646 C CA . LYS A 1 83 ? -17.382 0.195 13.441 1.00 98.25 83 LYS A CA 1
ATOM 647 C C . LYS A 1 83 ? -17.416 1.078 12.191 1.00 98.25 83 LYS A C 1
ATOM 649 O O . LYS A 1 83 ? -18.173 0.804 11.266 1.00 98.25 83 LYS A O 1
ATOM 654 N N . THR A 1 84 ? -16.636 2.155 12.183 1.00 97.88 84 THR A N 1
ATOM 655 C CA . THR A 1 84 ? -16.588 3.147 11.106 1.00 97.88 84 THR A CA 1
ATOM 656 C C . THR A 1 84 ? -15.179 3.724 11.032 1.00 97.88 84 THR A C 1
ATOM 658 O O . THR A 1 84 ? -14.573 3.991 12.070 1.00 97.88 84 THR A O 1
ATOM 661 N N . VAL A 1 85 ? -14.666 3.897 9.814 1.00 97.44 85 VAL A N 1
ATOM 662 C CA . VAL A 1 85 ? -13.331 4.434 9.514 1.00 97.44 85 VAL A CA 1
ATOM 663 C C . VAL A 1 85 ? -13.484 5.562 8.492 1.00 97.44 85 VAL A C 1
ATOM 665 O O . VAL A 1 85 ? -14.357 5.490 7.630 1.00 97.44 85 VAL A O 1
ATOM 668 N N . LEU A 1 86 ? -12.655 6.599 8.613 1.00 97.75 86 LEU A N 1
ATOM 669 C CA . LEU A 1 86 ? -12.556 7.716 7.674 1.00 97.75 86 LEU A CA 1
ATOM 670 C C . LEU A 1 86 ? -11.147 7.724 7.069 1.00 97.75 86 LEU A C 1
ATOM 672 O O . LEU A 1 86 ? -10.171 7.769 7.816 1.00 97.75 86 LEU A O 1
ATOM 676 N N . GLU A 1 87 ? -11.063 7.693 5.741 1.00 96.06 87 GLU A N 1
ATOM 677 C CA . GLU A 1 87 ? -9.850 7.970 4.962 1.00 96.06 87 GLU A CA 1
ATOM 678 C C . GLU A 1 87 ? -9.947 9.405 4.416 1.00 96.06 87 GLU A C 1
ATOM 680 O O . GLU A 1 87 ? -11.037 9.827 4.018 1.00 96.06 87 GLU A O 1
ATOM 685 N N . LEU A 1 88 ? -8.848 10.167 4.476 1.00 93.38 88 LEU A N 1
ATOM 686 C CA . LEU A 1 88 ? -8.776 11.588 4.102 1.00 93.38 88 LEU A CA 1
ATOM 687 C C . LEU A 1 88 ? -7.947 11.792 2.835 1.00 93.38 88 LEU A C 1
ATOM 689 O O . LEU A 1 88 ? -6.822 11.246 2.792 1.00 93.38 88 LEU A O 1
#

Mean predicted aligned error: 7.52 Å

Sequence (88 aa):
MDSLATTNSAIVNFTNELSGMRETISASRPLMLNYVLENSRPGDIQNVIDTMDKFARTEQWVMNLGDKKGEILDQALQSRRPKTVLEL

Nearest PDB structures (foldseek):
  6i3d-assembly1_A  TM=9.933E-01  e=6.627E-04  Homo sapiens
  6aw8-assembly1_A  TM=9.933E-01  e=2.101E-03  Nannospalax galili
  5k0b-assembly4_D  TM=9.666E-01  e=1.496E-03  Rattus norvegicus
  5k0g-assembly2_B  TM=9.768E-01  e=1.714E-03  Rattus norvegicus
  5fhr-assembly1_B  TM=9.896E-01  e=4.743E-03  Rattus norvegicus

pLDDT: mean 90.03, std 10.06, range [56.16, 98.31]

Foldseek 3Di:
DVPVVVVVVVVVVVVVVVVVVVVQQVVLVVVLVVQLVVQADPPDPVRSLVSSLVCCVPPHPYPDCHDVSVVVVVVVCVVVVDPDDDDD

Secondary structure (DSSP, 8-state):
-HHHHHHHHHHHHHHHHHHHHHHHHHHHHHHHHHHHHHHSPTT-HHHHHHHHHHHHHHT-------HHHHHHHHHHHHHH--S-----

Organism: NCBI:txid392032

InterPro domains:
  IPR029063 S-adenosyl-L-methionine-dependent methyltransferase superfamily [G3DSA:3.40.50.150] (30-88)